Protein AF-A0A517XTZ9-F1 (afdb_monomer)

Organism: NCBI:txid2528023

Structure (mmCIF, N/CA/C/O backbone):
data_AF-A0A517XTZ9-F1
#
_entry.id   AF-A0A5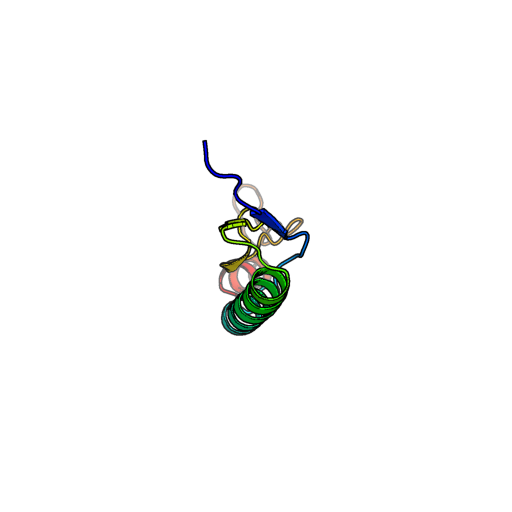17XTZ9-F1
#
loop_
_atom_site.group_PDB
_atom_site.id
_atom_site.type_symbol
_atom_site.label_atom_id
_atom_site.label_alt_id
_atom_site.label_comp_id
_atom_site.label_asym_id
_atom_site.label_entity_id
_atom_site.label_seq_id
_atom_site.pdbx_PDB_ins_code
_atom_site.Cartn_x
_atom_site.Cartn_y
_atom_site.Cartn_z
_atom_site.occupancy
_atom_site.B_iso_or_equiv
_atom_site.auth_seq_id
_atom_site.auth_comp_id
_atom_site.auth_asym_id
_atom_site.auth_atom_id
_atom_site.pdbx_PDB_model_num
ATOM 1 N N . MET A 1 1 ? -5.130 14.088 30.079 1.00 74.62 1 MET A N 1
ATOM 2 C CA . MET A 1 1 ? -5.279 13.982 28.608 1.00 74.62 1 MET A CA 1
ATOM 3 C C . MET A 1 1 ? -5.817 12.596 28.276 1.00 74.62 1 MET A C 1
ATOM 5 O O . MET A 1 1 ? -5.457 11.673 29.000 1.00 74.62 1 MET A O 1
ATOM 9 N N . PRO A 1 2 ? -6.680 12.428 27.261 1.00 89.69 2 PRO A N 1
ATOM 10 C CA . PRO A 1 2 ? -7.183 11.108 26.882 1.00 89.69 2 PRO A CA 1
ATOM 11 C C . PRO A 1 2 ? -6.065 10.230 26.298 1.00 89.69 2 PRO A C 1
ATOM 13 O O . PRO A 1 2 ? -5.239 10.707 25.522 1.00 89.69 2 PRO A O 1
ATOM 16 N N . THR A 1 3 ? -6.045 8.946 26.661 1.00 94.69 3 THR A N 1
ATOM 17 C CA . THR A 1 3 ? -5.129 7.952 26.083 1.00 94.69 3 THR A CA 1
ATOM 18 C C . THR A 1 3 ? -5.643 7.504 24.717 1.00 94.69 3 THR A C 1
ATOM 20 O O . THR A 1 3 ? -6.814 7.154 24.573 1.00 94.69 3 THR A O 1
ATOM 23 N N . VAL A 1 4 ? -4.765 7.481 23.713 1.00 96.56 4 VAL A N 1
ATOM 24 C CA . VAL A 1 4 ? -5.086 7.029 22.354 1.00 96.56 4 VAL A CA 1
ATOM 25 C C . VAL A 1 4 ? -4.233 5.810 22.023 1.00 96.56 4 VAL A C 1
ATOM 27 O O . VAL A 1 4 ? -3.011 5.853 22.143 1.00 96.56 4 VAL A O 1
ATOM 30 N N . ARG A 1 5 ? -4.868 4.718 21.590 1.00 97.88 5 ARG A N 1
ATOM 31 C CA . ARG A 1 5 ? -4.161 3.549 21.058 1.00 97.88 5 ARG A CA 1
ATOM 32 C C . ARG A 1 5 ? -3.838 3.782 19.585 1.00 97.88 5 ARG A C 1
ATOM 34 O O . ARG A 1 5 ? -4.729 4.107 18.803 1.00 97.88 5 ARG A O 1
ATOM 41 N N . VAL A 1 6 ? -2.582 3.586 19.208 1.00 98.38 6 VAL A N 1
ATOM 42 C CA . VAL A 1 6 ? -2.088 3.753 17.833 1.00 98.38 6 VAL A CA 1
ATOM 43 C C . VAL A 1 6 ? -1.409 2.469 17.357 1.00 98.38 6 VAL A C 1
ATOM 45 O O . VAL A 1 6 ? -0.968 1.667 18.181 1.00 98.38 6 VAL A O 1
ATOM 48 N N . ALA A 1 7 ? -1.346 2.260 16.043 1.00 98.69 7 ALA A N 1
ATOM 49 C CA . ALA A 1 7 ? -0.710 1.102 15.425 1.00 98.69 7 ALA A CA 1
ATOM 50 C C . ALA A 1 7 ? 0.318 1.529 14.370 1.00 98.69 7 ALA A C 1
ATOM 52 O O . ALA A 1 7 ? 0.074 2.446 13.587 1.00 98.69 7 ALA A O 1
ATOM 53 N N . VAL A 1 8 ? 1.447 0.823 14.337 1.00 98.56 8 VAL A N 1
ATOM 54 C CA . VAL A 1 8 ? 2.469 0.928 13.291 1.00 98.56 8 VAL A CA 1
ATOM 55 C C . VAL A 1 8 ? 2.451 -0.375 12.505 1.00 98.56 8 VAL A C 1
ATOM 57 O O . VAL A 1 8 ? 2.560 -1.453 13.090 1.00 98.56 8 VAL A O 1
ATOM 60 N N . VAL A 1 9 ? 2.294 -0.285 11.189 1.00 98.69 9 VAL A N 1
ATOM 61 C CA . VAL A 1 9 ? 2.266 -1.451 10.305 1.00 98.69 9 VAL A CA 1
ATOM 62 C C . VAL A 1 9 ? 3.668 -1.735 9.778 1.00 98.69 9 VAL A C 1
ATOM 64 O O . VAL A 1 9 ? 4.294 -0.877 9.163 1.00 98.69 9 VAL A O 1
ATOM 67 N N . GLN A 1 10 ? 4.139 -2.970 9.962 1.00 98.00 10 GLN A N 1
ATOM 68 C CA . GLN A 1 10 ? 5.393 -3.454 9.385 1.00 98.00 10 GLN A CA 1
ATOM 69 C C . GLN A 1 10 ? 5.097 -4.417 8.231 1.00 98.00 10 GLN A C 1
ATOM 71 O O . GLN A 1 10 ? 5.039 -5.632 8.409 1.00 98.00 10 GLN A O 1
ATOM 76 N N . ALA A 1 11 ? 4.875 -3.862 7.041 1.00 97.56 11 ALA A N 1
ATOM 77 C CA . ALA A 1 11 ? 4.602 -4.629 5.831 1.00 97.56 11 ALA A CA 1
ATOM 78 C C . ALA A 1 11 ? 5.150 -3.914 4.587 1.00 97.56 11 ALA A C 1
ATOM 80 O O . ALA A 1 11 ? 5.213 -2.690 4.554 1.00 97.56 11 ALA A O 1
ATOM 81 N N . GLY A 1 12 ? 5.505 -4.681 3.551 1.00 96.88 12 GLY A N 1
ATOM 82 C CA . GLY A 1 12 ? 5.835 -4.150 2.222 1.00 96.88 12 GLY A CA 1
ATOM 83 C C . GLY A 1 12 ? 4.636 -4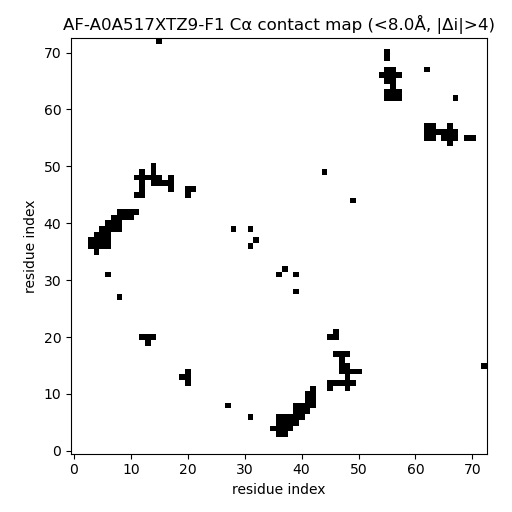.122 1.269 1.00 96.88 12 GLY A C 1
ATOM 84 O O . GLY A 1 12 ? 3.644 -4.827 1.490 1.00 96.88 12 GLY A O 1
ATOM 85 N N . SER A 1 13 ? 4.753 -3.335 0.204 1.00 97.56 13 SER A N 1
ATOM 86 C CA . SER A 1 13 ? 3.799 -3.251 -0.910 1.00 97.56 13 SER A CA 1
ATOM 87 C C . SER A 1 13 ? 3.742 -4.539 -1.732 1.00 97.56 13 SER A C 1
ATOM 89 O O . SER A 1 13 ? 4.649 -5.371 -1.673 1.00 97.56 13 SER A O 1
ATOM 91 N N . VAL A 1 14 ? 2.706 -4.672 -2.557 1.00 97.19 14 VAL A N 1
ATOM 92 C CA . VAL A 1 14 ? 2.728 -5.575 -3.712 1.00 97.19 14 VAL A CA 1
ATOM 93 C C . VAL A 1 14 ? 3.318 -4.777 -4.877 1.00 97.19 14 VAL A C 1
ATOM 95 O O . VAL A 1 14 ? 2.666 -3.888 -5.420 1.00 97.19 14 VAL A O 1
ATOM 98 N N . LEU A 1 15 ? 4.596 -5.010 -5.194 1.00 93.94 15 LEU A N 1
ATOM 99 C CA . LEU A 1 15 ? 5.309 -4.222 -6.208 1.00 93.94 15 LEU A CA 1
ATOM 100 C C . LEU A 1 15 ? 4.615 -4.321 -7.573 1.00 93.94 15 LEU A C 1
ATOM 102 O O . LEU A 1 15 ? 4.281 -5.421 -8.008 1.00 93.94 15 LEU A O 1
ATOM 106 N N . PHE A 1 16 ? 4.465 -3.177 -8.248 1.00 93.56 16 PHE A N 1
ATOM 107 C CA . PHE A 1 16 ? 3.797 -3.042 -9.554 1.00 93.56 16 PHE A CA 1
ATOM 108 C C . PHE A 1 16 ? 2.304 -3.402 -9.556 1.00 93.56 16 PHE A C 1
ATOM 110 O O . PHE A 1 16 ? 1.720 -3.607 -10.615 1.00 93.56 16 PHE A O 1
ATOM 117 N N . ASP A 1 17 ? 1.674 -3.469 -8.380 1.00 96.50 17 ASP A N 1
ATOM 118 C CA . ASP A 1 17 ? 0.234 -3.674 -8.252 1.00 96.50 17 ASP A CA 1
ATOM 119 C C . ASP A 1 17 ? -0.335 -2.786 -7.138 1.00 96.50 17 ASP A C 1
ATOM 121 O O . ASP A 1 17 ? -0.450 -3.156 -5.960 1.00 96.50 17 ASP A O 1
ATOM 125 N N . THR A 1 18 ? -0.678 -1.555 -7.518 1.00 96.81 18 THR A N 1
ATOM 126 C CA . THR A 1 18 ? -1.276 -0.577 -6.605 1.00 96.81 18 THR A CA 1
ATOM 127 C C . THR A 1 18 ? -2.631 -1.052 -6.083 1.00 96.81 18 THR A C 1
ATOM 129 O O . THR A 1 18 ? -2.928 -0.842 -4.909 1.00 96.81 18 THR A O 1
ATOM 132 N N . ALA A 1 19 ? -3.439 -1.729 -6.905 1.00 97.88 19 ALA A N 1
ATOM 133 C CA . ALA A 1 19 ? -4.763 -2.196 -6.500 1.00 97.88 19 ALA A CA 1
ATOM 134 C C . ALA A 1 19 ? -4.662 -3.247 -5.384 1.00 97.88 19 ALA A C 1
ATOM 136 O O . ALA A 1 19 ? -5.251 -3.074 -4.316 1.00 97.88 19 ALA A O 1
ATOM 137 N N . ARG A 1 20 ? -3.826 -4.277 -5.562 1.00 98.44 20 ARG A N 1
ATOM 138 C CA . ARG A 1 20 ? -3.551 -5.284 -4.522 1.00 98.44 20 ARG A CA 1
ATOM 139 C C . ARG A 1 20 ? -2.916 -4.675 -3.277 1.00 98.44 20 ARG A C 1
ATOM 141 O O . ARG A 1 20 ? -3.197 -5.102 -2.157 1.00 98.44 20 ARG A O 1
ATOM 148 N N . THR A 1 21 ? -2.074 -3.659 -3.442 1.00 98.56 21 THR A N 1
ATOM 149 C CA . THR A 1 21 ? -1.491 -2.930 -2.311 1.00 98.56 21 THR A CA 1
ATOM 150 C C . THR A 1 21 ? -2.549 -2.163 -1.511 1.00 98.56 21 THR A C 1
ATOM 152 O O . THR A 1 21 ? -2.499 -2.173 -0.280 1.00 98.56 21 THR A O 1
ATOM 155 N N . LEU A 1 22 ? -3.536 -1.552 -2.173 1.00 98.69 22 LEU A N 1
ATOM 156 C CA . LEU A 1 22 ? -4.666 -0.892 -1.511 1.00 98.69 22 LEU A CA 1
ATOM 157 C C . LEU A 1 22 ? -5.584 -1.892 -0.797 1.00 98.69 22 LEU A C 1
ATOM 159 O O . LEU A 1 22 ? -6.010 -1.625 0.325 1.00 98.69 22 LEU A O 1
ATOM 163 N N . GLU A 1 23 ? -5.830 -3.065 -1.384 1.00 98.75 23 GLU A N 1
ATOM 164 C CA . GLU A 1 23 ? -6.560 -4.151 -0.712 1.00 98.75 23 GLU A CA 1
ATOM 165 C C . GLU A 1 23 ? -5.841 -4.592 0.574 1.00 98.75 23 GLU A C 1
ATOM 167 O O . GLU A 1 23 ? -6.453 -4.704 1.639 1.00 98.75 23 GLU A O 1
ATOM 172 N N . LYS A 1 24 ? -4.514 -4.763 0.507 1.00 98.69 24 LYS A N 1
ATOM 173 C CA . LYS A 1 24 ? -3.680 -5.080 1.674 1.00 98.69 24 LYS A CA 1
ATOM 174 C C . LYS A 1 24 ? -3.711 -3.968 2.725 1.00 98.69 24 LYS A C 1
ATOM 176 O O . LYS A 1 24 ? -3.803 -4.266 3.916 1.00 98.69 24 LYS A O 1
ATOM 181 N N . LEU A 1 25 ? -3.645 -2.703 2.306 1.00 98.69 25 LEU A N 1
ATOM 182 C CA . LEU A 1 25 ? -3.762 -1.542 3.194 1.00 98.69 25 LEU A CA 1
ATOM 183 C C . LEU A 1 25 ? -5.094 -1.576 3.949 1.00 98.69 25 LEU A C 1
ATOM 185 O O . LEU A 1 25 ? -5.107 -1.438 5.174 1.00 98.69 25 LEU A O 1
ATOM 189 N N . ALA A 1 26 ? -6.198 -1.796 3.232 1.00 98.75 26 ALA A N 1
ATOM 190 C CA . ALA A 1 26 ? -7.535 -1.874 3.809 1.00 98.75 26 ALA A CA 1
ATOM 191 C C . ALA A 1 26 ? -7.645 -3.011 4.836 1.00 98.75 26 ALA A C 1
ATOM 193 O O . ALA A 1 26 ? -8.112 -2.783 5.952 1.00 98.75 26 ALA A O 1
ATOM 194 N N . ALA A 1 27 ? -7.137 -4.203 4.508 1.00 98.81 27 ALA A N 1
ATOM 195 C CA . ALA A 1 27 ? -7.146 -5.351 5.413 1.00 98.81 27 ALA A CA 1
ATOM 196 C C . ALA A 1 27 ? -6.340 -5.097 6.702 1.00 98.81 27 ALA A C 1
ATOM 198 O O . ALA A 1 27 ? -6.830 -5.349 7.802 1.00 98.81 27 ALA A O 1
ATOM 199 N N . LEU A 1 28 ? -5.128 -4.542 6.586 1.00 98.81 28 LEU A N 1
ATOM 200 C CA . LEU A 1 28 ? -4.272 -4.226 7.741 1.00 98.81 28 LEU A CA 1
ATOM 201 C C . LEU A 1 28 ? -4.855 -3.103 8.607 1.00 98.81 28 LEU A C 1
ATOM 203 O O . LEU A 1 28 ? -4.722 -3.121 9.831 1.00 98.81 28 LEU A O 1
ATOM 207 N N . THR A 1 29 ? -5.528 -2.138 7.980 1.00 98.81 29 THR A N 1
ATOM 208 C CA . THR A 1 29 ? -6.234 -1.065 8.689 1.00 98.81 29 THR A CA 1
ATOM 209 C C . THR A 1 29 ? -7.414 -1.626 9.477 1.00 98.81 29 THR A C 1
ATOM 211 O O . THR A 1 29 ? -7.590 -1.270 10.642 1.00 98.81 29 THR A O 1
ATOM 214 N N . ALA A 1 30 ? -8.191 -2.533 8.876 1.00 98.81 30 ALA A N 1
ATOM 215 C CA . ALA A 1 30 ? -9.314 -3.195 9.530 1.00 98.81 30 ALA A CA 1
ATOM 216 C C . ALA A 1 30 ? -8.865 -4.056 10.724 1.00 98.81 30 ALA A C 1
ATOM 218 O O . ALA A 1 30 ? -9.480 -3.972 11.786 1.00 98.81 30 ALA A O 1
ATOM 219 N N . ASP A 1 31 ? -7.763 -4.808 10.599 1.00 98.75 31 ASP A N 1
ATOM 220 C CA . ASP A 1 31 ? -7.170 -5.555 11.721 1.00 98.75 31 ASP A CA 1
ATOM 221 C C . ASP A 1 31 ? -6.764 -4.622 12.875 1.00 98.75 31 ASP A C 1
ATOM 223 O O . ASP A 1 31 ? -7.176 -4.809 14.022 1.00 98.75 31 ASP A O 1
ATOM 227 N N . ALA A 1 32 ? -6.015 -3.554 12.578 1.00 98.75 32 ALA A N 1
ATOM 228 C CA . ALA A 1 32 ? -5.581 -2.598 13.593 1.00 98.75 32 ALA A CA 1
ATOM 229 C C . ALA A 1 32 ? -6.770 -1.907 14.287 1.00 98.75 32 ALA A C 1
ATOM 231 O O . ALA A 1 32 ? -6.766 -1.752 15.515 1.00 98.75 32 ALA A O 1
ATOM 232 N N . ALA A 1 33 ? -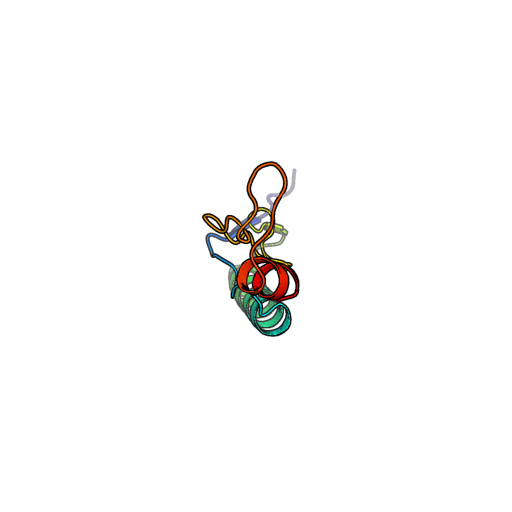7.802 -1.538 13.523 1.00 98.56 33 ALA A N 1
ATOM 233 C CA . ALA A 1 33 ? -9.042 -0.980 14.051 1.00 98.56 33 ALA A CA 1
ATOM 234 C C . ALA A 1 33 ? -9.789 -1.987 14.943 1.00 98.56 33 ALA A C 1
ATOM 236 O O . ALA A 1 33 ? -10.202 -1.626 16.045 1.00 98.56 33 ALA A O 1
ATOM 237 N N . GLY A 1 34 ? -9.880 -3.259 14.535 1.00 98.50 34 GLY A N 1
ATOM 238 C CA . GLY A 1 34 ? -10.450 -4.347 15.341 1.00 98.50 34 GLY A CA 1
ATOM 239 C C . GLY A 1 34 ? -9.712 -4.568 16.667 1.00 98.50 34 GLY A C 1
ATOM 240 O O . GLY A 1 34 ? -10.309 -4.963 17.665 1.00 98.50 34 GLY A O 1
ATOM 241 N N . ARG A 1 35 ? -8.422 -4.215 16.719 1.00 98.06 35 ARG A N 1
ATOM 242 C CA . ARG A 1 35 ? -7.587 -4.216 17.933 1.00 98.06 35 ARG A CA 1
ATOM 243 C C . ARG A 1 35 ? -7.650 -2.894 18.717 1.00 98.06 35 ARG A C 1
ATOM 245 O O . ARG A 1 35 ? -6.857 -2.695 19.641 1.00 98.06 35 ARG A O 1
ATOM 252 N N . GLY A 1 36 ? -8.554 -1.982 18.363 1.00 98.06 36 GLY A N 1
ATOM 253 C CA . GLY A 1 36 ? -8.808 -0.721 19.062 1.00 98.06 36 GLY A CA 1
ATOM 254 C C . GLY A 1 36 ? -7.865 0.430 18.707 1.00 98.06 36 GLY A C 1
ATOM 255 O O . GLY A 1 36 ? -7.815 1.412 19.449 1.00 98.06 36 GLY A O 1
ATOM 256 N N . ALA A 1 37 ? -7.088 0.335 17.622 1.00 98.50 37 ALA A N 1
ATOM 257 C CA . ALA A 1 37 ? -6.272 1.457 17.164 1.00 98.50 37 ALA A CA 1
ATOM 258 C C . ALA A 1 37 ? -7.148 2.584 16.591 1.00 98.50 37 ALA A C 1
ATOM 260 O O . ALA A 1 37 ? -8.102 2.348 15.855 1.00 98.50 37 ALA A O 1
ATOM 261 N N . ARG A 1 38 ? -6.798 3.828 16.925 1.00 98.00 38 ARG A N 1
ATOM 262 C CA . ARG A 1 38 ? -7.466 5.061 16.470 1.00 98.00 38 ARG A CA 1
ATOM 263 C C . ARG A 1 38 ? -6.661 5.823 15.416 1.00 98.00 38 ARG A C 1
ATOM 265 O O . ARG A 1 38 ? -7.192 6.731 14.789 1.00 98.00 38 ARG A O 1
ATOM 272 N N . LEU A 1 39 ? -5.396 5.452 15.246 1.00 98.12 39 LEU A N 1
ATOM 273 C CA . LEU A 1 39 ? -4.492 5.916 14.201 1.00 98.12 39 LEU A CA 1
ATOM 274 C C . LEU A 1 39 ? -3.631 4.728 13.776 1.00 98.12 39 LEU A C 1
ATOM 276 O O . LEU A 1 39 ? -3.096 4.019 14.632 1.00 98.12 39 LEU A O 1
ATOM 280 N N . VAL A 1 40 ? -3.495 4.535 12.469 1.00 98.69 40 VAL A N 1
ATOM 281 C CA . VAL A 1 40 ? -2.649 3.504 11.869 1.00 98.69 40 VAL A CA 1
ATOM 282 C C . VAL A 1 40 ? -1.669 4.204 10.942 1.00 98.69 40 VAL A C 1
ATOM 284 O O . VAL A 1 40 ? -2.089 4.974 10.080 1.00 98.69 40 VAL A O 1
ATOM 287 N N . VAL A 1 41 ? -0.375 3.962 11.127 1.00 98.62 41 VAL A N 1
ATOM 288 C CA . VAL A 1 41 ? 0.676 4.507 10.260 1.00 98.62 41 VAL A CA 1
ATOM 289 C C . VAL A 1 41 ? 1.341 3.391 9.465 1.00 98.62 41 VAL A C 1
ATOM 291 O O . VAL A 1 41 ? 1.531 2.278 9.964 1.00 98.62 41 VAL A O 1
ATOM 294 N N . PHE A 1 42 ? 1.690 3.707 8.221 1.00 98.75 42 PHE A N 1
ATOM 295 C CA . PHE A 1 42 ? 2.306 2.793 7.263 1.00 98.75 42 PHE A CA 1
ATOM 296 C C . PHE A 1 42 ? 3.715 3.273 6.887 1.00 98.75 42 PHE A C 1
ATOM 298 O O . PHE A 1 42 ? 4.012 4.459 7.058 1.00 98.75 42 PHE A O 1
ATOM 305 N N . PRO A 1 43 ? 4.579 2.381 6.369 1.00 98.25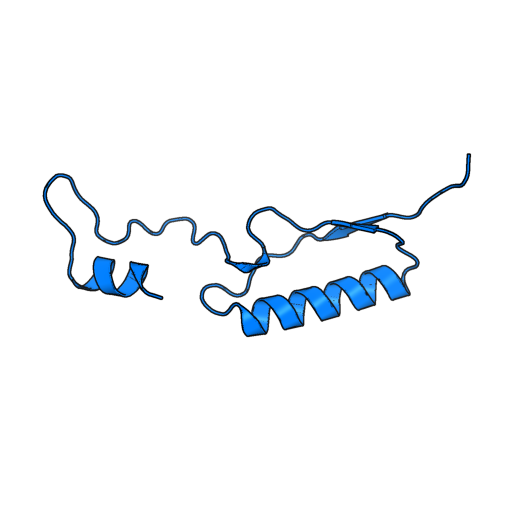 43 PRO A N 1
ATOM 306 C CA . PRO A 1 43 ? 5.898 2.761 5.876 1.00 98.25 43 PRO A CA 1
ATOM 307 C C . PRO A 1 43 ? 5.839 3.746 4.701 1.00 98.25 43 PRO A C 1
ATOM 309 O O . PRO A 1 43 ? 4.834 3.852 3.992 1.00 98.25 43 PRO 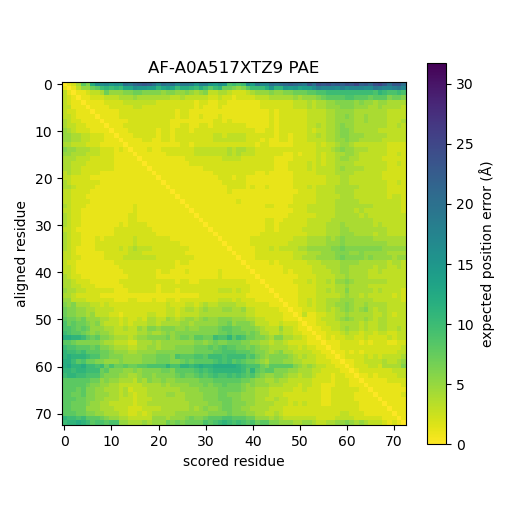A O 1
ATOM 312 N N . GLU A 1 44 ? 6.956 4.430 4.461 1.00 98.06 44 GLU A N 1
ATOM 313 C CA . GLU A 1 44 ? 7.142 5.278 3.283 1.00 98.06 44 GLU A CA 1
ATOM 314 C C . GLU A 1 44 ? 6.920 4.490 1.983 1.00 98.06 44 GLU A C 1
ATOM 316 O O . GLU A 1 44 ? 7.243 3.304 1.889 1.00 98.06 44 GLU A O 1
ATOM 321 N N . ALA A 1 45 ? 6.358 5.164 0.975 1.00 96.81 45 ALA A N 1
ATOM 322 C CA . ALA A 1 45 ? 6.090 4.616 -0.353 1.00 96.81 45 ALA A CA 1
ATOM 323 C C . ALA A 1 45 ? 5.211 3.349 -0.365 1.00 96.81 45 ALA A C 1
ATOM 325 O O . ALA A 1 45 ? 5.171 2.652 -1.374 1.00 96.81 45 ALA A O 1
ATOM 326 N N . PHE A 1 46 ? 4.461 3.049 0.705 1.00 98.19 46 PHE A N 1
ATOM 327 C CA . PHE A 1 46 ? 3.708 1.796 0.799 1.00 98.19 46 PHE A CA 1
ATOM 328 C C . PHE A 1 46 ? 2.707 1.592 -0.346 1.00 98.19 46 PHE A C 1
ATOM 330 O O . PHE A 1 46 ? 2.564 0.463 -0.785 1.00 98.19 46 PHE A O 1
ATOM 337 N N . VAL A 1 47 ? 2.047 2.635 -0.865 1.00 97.00 47 VAL A N 1
ATOM 338 C CA . VAL A 1 47 ? 1.023 2.492 -1.926 1.00 97.00 47 VAL A CA 1
ATOM 339 C C . VAL A 1 47 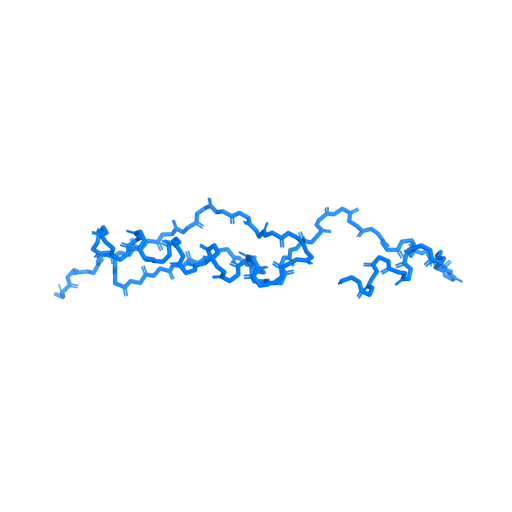? 1.632 2.265 -3.315 1.00 97.00 47 VAL A C 1
ATOM 341 O O . VAL A 1 47 ? 1.192 1.375 -4.037 1.00 97.00 47 VAL A O 1
ATOM 344 N N . GLY A 1 48 ? 2.636 3.062 -3.693 1.00 93.44 48 GLY A N 1
ATOM 345 C CA . GLY A 1 48 ? 3.306 2.941 -4.997 1.00 93.44 48 GLY A CA 1
ATOM 346 C C . GLY A 1 48 ? 4.388 1.858 -5.033 1.00 93.44 48 GLY A C 1
ATOM 347 O O . GLY A 1 48 ? 4.750 1.370 -6.098 1.00 93.44 48 GLY A O 1
ATOM 348 N N . GLY A 1 49 ? 4.886 1.456 -3.866 1.00 94.88 49 GLY A N 1
ATOM 349 C CA . GLY A 1 49 ? 6.063 0.617 -3.735 1.00 94.88 49 GLY A CA 1
ATOM 350 C C . GLY A 1 49 ? 7.362 1.400 -3.898 1.00 94.88 49 GLY A C 1
ATOM 351 O O . GLY A 1 49 ? 7.427 2.462 -4.513 1.00 94.88 49 GLY A O 1
ATOM 352 N N . TYR A 1 50 ? 8.427 0.836 -3.341 1.00 94.44 50 TYR A N 1
ATOM 353 C CA . TYR A 1 50 ? 9.791 1.299 -3.554 1.00 94.44 50 TYR A CA 1
ATOM 354 C C . TYR A 1 50 ? 10.590 0.129 -4.142 1.00 94.44 50 TYR A C 1
ATOM 356 O O . TYR A 1 50 ? 11.011 -0.750 -3.381 1.00 94.44 50 TYR A O 1
ATOM 364 N N . PRO A 1 51 ? 10.753 0.041 -5.478 1.00 91.88 51 PRO A N 1
ATOM 365 C CA . PRO A 1 51 ? 11.388 -1.100 -6.132 1.00 91.88 51 PRO A CA 1
ATOM 366 C C . PRO A 1 51 ? 12.915 -1.039 -5.968 1.00 91.88 51 PRO A C 1
ATOM 368 O O . PRO A 1 51 ? 13.681 -0.753 -6.890 1.00 91.88 51 PRO A O 1
ATOM 371 N N . LYS A 1 52 ? 13.361 -1.274 -4.732 1.00 90.94 52 LYS A N 1
ATOM 372 C CA . LYS A 1 52 ? 14.761 -1.196 -4.327 1.00 90.94 52 LYS A CA 1
ATOM 373 C C . LYS A 1 52 ? 15.605 -2.164 -5.154 1.00 90.94 52 LYS A C 1
ATOM 375 O O . LYS A 1 52 ? 15.315 -3.354 -5.210 1.00 90.94 52 LYS A O 1
ATOM 380 N N . GLY A 1 53 ? 16.687 -1.646 -5.727 1.00 90.69 53 GLY A N 1
ATOM 381 C CA . GLY A 1 53 ? 17.627 -2.422 -6.537 1.00 90.69 53 GLY A CA 1
ATOM 382 C C . GLY A 1 53 ? 17.376 -2.347 -8.043 1.00 90.69 53 GLY 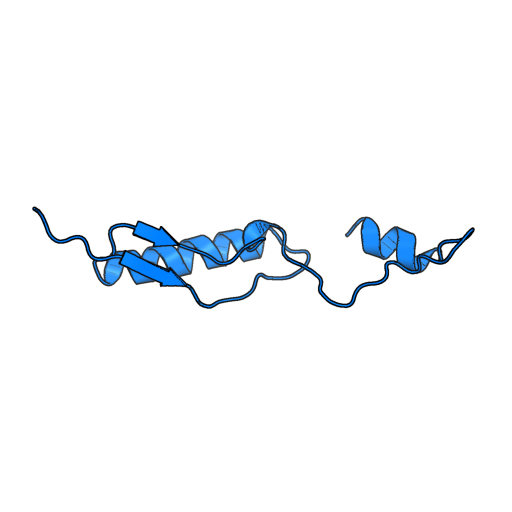A C 1
ATOM 383 O O . GLY A 1 53 ? 18.228 -2.807 -8.799 1.00 90.69 53 GLY A O 1
ATOM 384 N N . LEU A 1 54 ? 16.279 -1.731 -8.499 1.00 92.50 54 LEU A N 1
ATOM 385 C CA . LEU A 1 54 ? 16.084 -1.487 -9.927 1.00 92.50 54 LEU A CA 1
ATOM 386 C C . LEU A 1 54 ? 16.941 -0.318 -10.414 1.00 92.50 54 LEU A C 1
ATOM 388 O O . LEU A 1 54 ? 16.864 0.796 -9.900 1.00 92.50 54 LEU A O 1
ATOM 392 N N . GLY A 1 55 ? 17.764 -0.595 -11.426 1.00 92.62 55 GLY A N 1
ATOM 393 C CA . GLY A 1 55 ? 18.589 0.400 -12.117 1.00 92.62 55 GLY A CA 1
ATOM 394 C C . GLY A 1 55 ? 17.965 0.918 -13.415 1.00 92.62 55 GLY A C 1
ATOM 395 O O . GLY A 1 55 ? 18.550 1.787 -14.061 1.00 92.62 55 GLY A O 1
ATOM 396 N N . PHE A 1 56 ? 16.817 0.369 -13.838 1.00 94.12 56 PHE A N 1
ATOM 397 C CA . PHE A 1 56 ? 16.104 0.729 -15.069 1.00 94.12 56 PHE A CA 1
ATOM 398 C C . PHE A 1 56 ? 16.980 0.756 -16.330 1.00 94.12 56 PHE A C 1
ATOM 400 O O . PHE A 1 56 ? 16.774 1.588 -17.224 1.00 94.12 56 PHE A O 1
ATOM 407 N N . GLY A 1 57 ? 18.014 -0.092 -16.372 1.00 94.25 57 GLY A N 1
ATOM 408 C CA . GLY A 1 57 ? 19.011 -0.140 -17.444 1.00 94.25 57 GLY A CA 1
ATOM 409 C C . GLY A 1 57 ? 19.716 1.194 -17.727 1.00 94.25 57 GLY A C 1
ATOM 410 O O . GLY A 1 57 ? 20.266 1.354 -18.817 1.00 94.25 57 GLY A O 1
ATOM 411 N N . ALA A 1 58 ? 19.661 2.161 -16.805 1.00 94.81 58 ALA A N 1
ATOM 412 C CA . ALA A 1 58 ? 20.195 3.501 -16.995 1.00 94.81 58 ALA A CA 1
ATOM 413 C C . ALA A 1 58 ? 21.714 3.513 -16.783 1.00 94.81 58 ALA A C 1
ATOM 415 O O . ALA A 1 58 ? 22.224 3.074 -15.752 1.00 94.81 58 ALA A O 1
ATOM 416 N N . ARG A 1 59 ? 22.442 4.032 -17.773 1.00 93.56 59 ARG A N 1
ATOM 417 C CA . ARG A 1 59 ? 23.887 4.283 -17.728 1.00 93.56 59 ARG A CA 1
ATOM 418 C C . ARG A 1 59 ? 24.159 5.688 -18.263 1.00 93.56 59 ARG A C 1
ATOM 420 O O . ARG A 1 59 ? 23.308 6.288 -18.917 1.00 93.56 59 ARG A O 1
ATOM 427 N N . ILE A 1 60 ? 25.347 6.233 -18.009 1.00 95.12 60 ILE A N 1
ATOM 428 C CA . ILE A 1 60 ? 25.720 7.543 -18.564 1.00 95.12 60 ILE A CA 1
ATOM 429 C C . ILE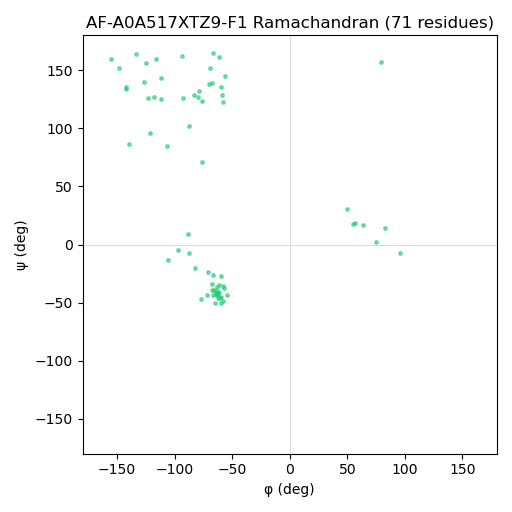 A 1 60 ? 25.628 7.471 -20.097 1.00 95.12 60 ILE A C 1
ATOM 431 O O . ILE A 1 60 ? 26.232 6.601 -20.722 1.00 95.12 60 ILE A O 1
ATOM 435 N N . GLY A 1 61 ? 24.817 8.350 -20.690 1.00 95.12 61 GLY A N 1
ATOM 436 C CA . GLY A 1 61 ? 24.623 8.444 -22.140 1.00 95.12 61 GLY A CA 1
ATOM 437 C C . GLY A 1 61 ? 23.757 7.352 -22.782 1.00 95.12 61 GLY A C 1
ATOM 438 O O . GLY A 1 61 ? 23.600 7.366 -23.999 1.00 95.12 61 GLY A O 1
ATOM 439 N N . SER A 1 62 ? 23.181 6.407 -22.026 1.00 95.38 62 SER A N 1
ATOM 440 C CA . SER A 1 62 ? 22.342 5.349 -22.614 1.00 95.38 62 SER A CA 1
ATOM 441 C C . SER A 1 62 ? 21.322 4.746 -21.641 1.00 95.38 62 SER A C 1
ATOM 443 O O . SER A 1 62 ? 21.450 4.820 -20.421 1.00 95.38 62 SER A O 1
ATOM 445 N N . ARG A 1 63 ? 20.284 4.110 -22.192 1.00 95.25 63 ARG A N 1
ATOM 446 C CA . ARG A 1 63 ? 19.323 3.295 -21.438 1.00 95.25 63 ARG A CA 1
ATOM 447 C C . ARG A 1 63 ? 18.935 2.084 -22.268 1.00 95.25 63 ARG A C 1
ATOM 449 O O . ARG A 1 63 ? 18.680 2.246 -23.465 1.00 95.25 63 ARG A O 1
ATOM 456 N N . SER A 1 64 ? 18.893 0.900 -21.660 1.00 96.94 64 SER A N 1
ATOM 457 C CA . SER A 1 64 ? 18.477 -0.309 -22.380 1.00 96.94 64 SER A CA 1
ATOM 458 C C . SER A 1 64 ? 16.971 -0.270 -22.712 1.00 96.94 64 SER A C 1
ATOM 460 O O . SER A 1 64 ? 16.211 0.400 -22.001 1.00 96.94 64 SER A O 1
ATOM 462 N N . PRO A 1 65 ? 16.515 -0.926 -23.799 1.00 96.69 65 PRO A N 1
ATOM 463 C CA . PRO A 1 65 ? 15.088 -1.072 -24.095 1.00 96.69 65 PRO A CA 1
ATOM 464 C C . PRO A 1 65 ? 14.309 -1.695 -22.931 1.00 96.69 65 PRO A C 1
ATOM 466 O O . PRO A 1 65 ? 13.282 -1.161 -22.528 1.00 96.69 65 PRO A O 1
ATOM 469 N N . GLU A 1 66 ? 14.853 -2.740 -22.314 1.00 95.75 66 GLU A N 1
ATOM 470 C CA . GLU A 1 66 ? 14.236 -3.450 -21.188 1.00 95.75 66 GLU A CA 1
ATOM 471 C C . GLU A 1 66 ? 14.100 -2.528 -19.973 1.00 95.75 66 GLU A C 1
ATOM 473 O O . GLU A 1 66 ? 13.067 -2.506 -19.316 1.00 95.75 66 GLU A O 1
ATOM 478 N N . GLY A 1 67 ? 15.112 -1.694 -19.718 1.00 95.38 67 GLY A N 1
ATOM 479 C CA . GLY A 1 67 ? 15.084 -0.691 -18.660 1.00 95.38 67 GLY A CA 1
ATOM 480 C C . GLY A 1 67 ? 14.061 0.428 -18.886 1.00 95.38 67 GLY A C 1
ATOM 481 O O . GLY A 1 67 ? 13.575 1.025 -17.923 1.00 95.38 67 GLY A O 1
ATOM 482 N N . ARG A 1 68 ? 13.704 0.718 -20.147 1.00 94.31 68 ARG A N 1
ATOM 483 C CA . ARG A 1 68 ? 12.585 1.619 -20.469 1.00 94.31 68 ARG A CA 1
ATOM 484 C C . ARG A 1 68 ? 11.248 0.965 -20.165 1.00 94.31 68 ARG A C 1
ATOM 486 O O . ARG A 1 68 ? 10.404 1.636 -19.584 1.00 94.31 68 ARG A O 1
ATOM 493 N N . GLU A 1 69 ? 11.071 -0.302 -20.528 1.00 95.00 69 GLU A N 1
ATOM 494 C CA . GLU A 1 69 ? 9.846 -1.032 -20.187 1.00 95.00 69 GLU A CA 1
ATOM 495 C C . GLU A 1 69 ? 9.700 -1.190 -18.673 1.00 95.00 69 GLU A C 1
ATOM 497 O O . GLU A 1 69 ? 8.632 -0.919 -18.138 1.00 95.00 69 GLU A O 1
ATOM 502 N N . GLU A 1 70 ? 10.783 -1.514 -17.961 1.00 92.62 70 GLU A N 1
ATOM 503 C CA . GLU A 1 70 ? 10.792 -1.628 -16.499 1.00 92.62 70 GLU A CA 1
ATOM 504 C C . GLU A 1 70 ? 10.341 -0.336 -15.804 1.00 92.62 70 GLU A C 1
ATOM 506 O O . GLU A 1 70 ? 9.627 -0.397 -14.809 1.00 92.62 70 GLU A O 1
ATOM 511 N N . PHE A 1 71 ? 10.706 0.832 -16.341 1.00 91.19 71 PHE A N 1
ATOM 512 C CA . PHE A 1 71 ? 10.275 2.128 -15.809 1.00 91.19 71 PHE A CA 1
ATOM 513 C C . PHE A 1 71 ? 8.788 2.437 -16.051 1.00 91.19 71 PHE A C 1
ATOM 515 O O . PHE A 1 71 ? 8.225 3.261 -15.339 1.00 91.19 71 PHE A O 1
ATOM 522 N N . ARG A 1 72 ? 8.158 1.828 -17.064 1.00 90.69 72 ARG A N 1
ATOM 523 C CA . ARG A 1 72 ? 6.738 2.056 -17.393 1.00 90.69 72 ARG A CA 1
ATOM 524 C C . ARG A 1 72 ? 5.775 1.148 -16.625 1.00 90.69 72 ARG A C 1
ATOM 526 O O . ARG A 1 72 ? 4.568 1.311 -16.791 1.00 90.69 72 ARG A O 1
ATOM 533 N N . ARG A 1 73 ? 6.300 0.178 -15.876 1.00 85.88 73 ARG A N 1
ATOM 534 C CA . ARG A 1 73 ? 5.512 -0.761 -15.073 1.00 85.88 73 ARG A CA 1
ATOM 535 C C . ARG A 1 73 ? 4.825 -0.093 -13.892 1.00 85.88 73 ARG A C 1
ATOM 537 O O . ARG A 1 73 ? 5.366 0.907 -13.374 1.00 85.88 73 ARG A O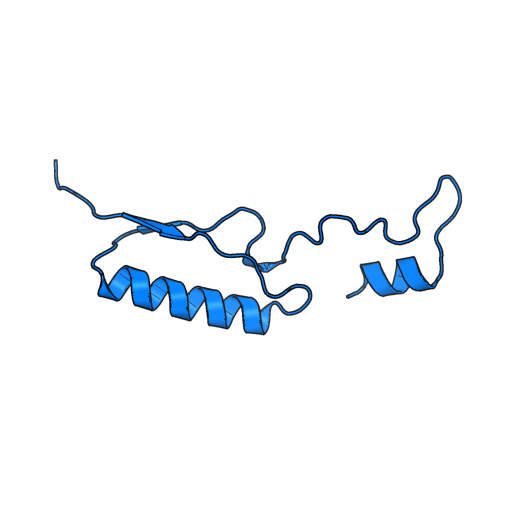 1
#

pLDDT: mean 95.93, std 3.73, range [74.62, 98.81]

Radius of gyration: 17.57 Å; Cα contacts (8 Å, |Δi|>4): 78; chains: 1; bounding box: 36×20×53 Å

Secondary structure (DSSP, 8-state):
-----EEE------TT-HHHHHHHHHHHHHHHHHTT-SEEE--TTTTT---TT--TTEETTEE-HHHHHHHH-

InterPro domains:
  IPR000132 Nitrilase/cyanide hydratase, conserved site [PS00920] (36-51)
  IPR003010 Carbon-nitrogen hydrolase [PF00795] (5-50)
  IPR003010 Carbon-nitrogen hydrolase [PS50263] (4-73)
  IPR036526 Carbon-nitrogen hydrolase superfamily [G3DSA:3.60.110.10] (1-73)
  IPR036526 Carbon-nitrogen hydrolase superfamily [SSF56317] (1-53)
  IPR044149 Nitrilase/Cyanide hydratase [PTHR46044] (3-73)

Nearest PDB structures (foldseek):
  6i00-assembly1_J  TM=8.849E-01  e=4.075E-05  Arabidopsis thaliana
  3hkx-assembly1_A-2  TM=9.422E-01  e=3.281E-01  Nesterenkonia sp. 10004
  4izs-assembly1_A  TM=9.405E-01  e=3.756E-01  Nesterenkonia sp. 10004
  2p6w-assembly1_A  TM=4.938E-01  e=7.360E+00  Paramecium bursaria Chlorella virus 1

Solvent-accessible surface area (backbone atoms only — not comparable to full-atom values): 4497 Å² total; per-residue (Å²): 133,87,88,77,49,66,42,79,54,92,70,81,44,46,72,82,32,50,67,62,18,49,53,51,50,51,52,54,48,51,53,40,43,76,72,59,30,79,45,78,47,72,52,86,51,40,59,76,34,75,75,80,89,71,62,44,50,61,50,94,97,47,62,41,73,67,16,52,54,61,66,72,95

Foldseek 3Di:
DDDAAAEEDDDAAPAPDLPVLVVVVVVVVVVCVVVVHPYYDYDPPRRNGDPPPQPLCDDVPDRDPSSVVVVVD

Sequence (73 aa):
MPTVRVAVVQAGSVLFDTARTLEKLAALTADAAGRGARLVVFPEAFVGGYPKGLGFGARIGSRSPEGREEFRR

Mean predicted aligned error: 3.44 Å